Protein AF-A0A7C0V699-F1 (afdb_monomer_lite)

pLDDT: mean 77.07, std 14.87, range [39.03, 95.0]

Sequence (140 aa):
MGGESSPTYGEQLARLESRIAQLEQRLETMAPSAPTEADTDAEGLQRQIDALMRRLDRTETALSQRVAALESKAKFAAAAPRPRPRARATAKASIYTVKPGDTLYSIGRRENLSVEKLCQLNNLKAGDPIRPGDRLKVSP

Foldseek 3Di:
DDDPDDDDPVVVVVVVVVVVVVVVVVVVVVPPDPPPDDDDPVVVVVVVVVVVVVVVVVVVVVVVVVVVVVVVVVVVVVPDPDPDPDPDDPFDWDKDFAAVPDDLVNLCVVLVHDSVRQCVQAVHDDPPDDDGGDITTSTD

Secondary structure (DSSP, 8-state):
-----PPPHHHHHHHHHHHHHHHHHHHHTTSS----S-S--HHHHHHHHHHHHHHHHHHHHHHHHHHHHHHHHHHHHTTS--------------EEEPPTT--HHHHHHHTT--HHHHHHHHT--TTPPP-TT-EEE---

Structure (mmCIF, N/CA/C/O backbone):
data_AF-A0A7C0V699-F1
#
_entry.id   AF-A0A7C0V699-F1
#
loop_
_atom_site.group_PDB
_atom_site.id
_atom_site.type_symbol
_atom_site.label_atom_id
_atom_site.label_alt_id
_atom_site.label_comp_id
_atom_site.label_asym_id
_atom_site.label_entity_id
_atom_site.label_seq_id
_atom_site.pdbx_PDB_ins_code
_atom_site.Cartn_x
_atom_site.Cartn_y
_atom_site.Cartn_z
_atom_site.occupancy
_atom_site.B_iso_or_equiv
_atom_site.auth_seq_id
_atom_site.auth_comp_id
_atom_site.auth_asym_id
_atom_site.auth_atom_id
_atom_site.pdbx_PDB_model_num
ATOM 1 N N . MET A 1 1 ? 58.365 33.847 -11.930 1.00 39.03 1 MET A N 1
ATOM 2 C CA . MET A 1 1 ? 58.033 34.733 -13.065 1.00 39.03 1 MET A CA 1
ATOM 3 C C . MET A 1 1 ? 57.254 33.900 -14.060 1.00 39.03 1 MET A C 1
ATOM 5 O O . MET A 1 1 ? 57.809 32.945 -14.584 1.00 39.03 1 MET A O 1
ATOM 9 N N . GLY A 1 2 ? 55.952 34.169 -14.164 1.00 45.53 2 GLY A N 1
ATOM 10 C CA . GLY A 1 2 ? 55.018 33.439 -15.017 1.00 45.53 2 GLY A CA 1
ATOM 11 C C . GLY A 1 2 ? 54.935 34.024 -16.424 1.00 45.53 2 GLY A C 1
ATOM 12 O O . GLY A 1 2 ? 55.368 35.149 -16.665 1.00 45.53 2 GLY A O 1
ATOM 13 N N . GLY A 1 3 ? 54.357 33.238 -17.325 1.00 45.00 3 GLY A N 1
ATOM 14 C CA . GLY A 1 3 ? 54.094 33.624 -18.704 1.00 45.00 3 GLY A CA 1
ATOM 15 C C . GLY A 1 3 ? 53.760 32.402 -19.546 1.00 45.00 3 GLY A C 1
ATOM 16 O O . GLY A 1 3 ? 54.490 32.085 -20.476 1.00 45.00 3 GLY A O 1
ATOM 17 N N . GLU A 1 4 ? 52.699 31.679 -19.184 1.00 50.00 4 GLU A N 1
ATOM 18 C CA . GLU A 1 4 ? 52.133 30.628 -20.031 1.00 50.00 4 GLU A CA 1
ATOM 19 C C . GLU A 1 4 ? 51.606 31.289 -21.311 1.00 50.00 4 GLU A C 1
ATOM 21 O O . GLU A 1 4 ? 50.585 31.980 -21.311 1.00 50.00 4 GLU A O 1
ATOM 26 N N . SER A 1 5 ? 52.371 31.158 -22.396 1.00 58.44 5 SER A N 1
ATOM 27 C CA . SER A 1 5 ? 52.029 31.690 -23.710 1.00 58.44 5 SER A CA 1
ATOM 28 C C . SER A 1 5 ? 50.726 31.058 -24.194 1.00 58.44 5 SER A C 1
ATOM 30 O O . SER A 1 5 ? 50.682 29.887 -24.564 1.00 58.44 5 SER A O 1
ATOM 32 N N . SER A 1 6 ? 49.647 31.841 -24.179 1.00 64.31 6 SER A N 1
ATOM 33 C CA . SER A 1 6 ? 48.409 31.462 -24.855 1.00 64.31 6 SER A CA 1
ATOM 34 C C . SER A 1 6 ? 48.661 31.472 -26.368 1.00 64.31 6 SER A C 1
ATOM 36 O O . SER A 1 6 ? 49.217 32.455 -26.863 1.00 64.31 6 SER A O 1
ATOM 38 N N . PRO A 1 7 ? 48.286 30.412 -27.108 1.00 65.12 7 PRO A N 1
ATOM 39 C CA . PRO A 1 7 ? 48.527 30.342 -28.544 1.00 65.12 7 PRO A CA 1
ATOM 40 C C . PRO A 1 7 ? 47.809 31.495 -29.242 1.00 65.12 7 PRO A C 1
ATOM 42 O O . PRO A 1 7 ? 46.628 31.754 -28.977 1.00 65.12 7 PRO A O 1
ATOM 45 N N . THR A 1 8 ? 48.531 32.194 -30.117 1.00 80.88 8 THR A N 1
ATOM 46 C CA . THR A 1 8 ? 47.994 33.359 -30.835 1.00 80.88 8 THR A CA 1
ATOM 47 C C . THR A 1 8 ? 46.862 32.937 -31.774 1.00 80.88 8 THR A C 1
ATOM 49 O O . THR A 1 8 ? 46.771 31.778 -32.179 1.00 80.88 8 THR A O 1
ATOM 52 N N . TYR A 1 9 ? 45.988 33.873 -32.155 1.00 72.94 9 TYR A N 1
ATOM 53 C CA . TYR A 1 9 ? 44.861 33.583 -33.053 1.00 72.94 9 TYR A CA 1
ATOM 54 C C . TYR A 1 9 ? 45.310 32.920 -34.372 1.00 72.94 9 TYR A C 1
ATOM 56 O O . TYR A 1 9 ? 44.626 32.039 -34.883 1.00 72.94 9 TYR A O 1
ATOM 64 N N . GLY A 1 10 ? 46.505 33.262 -34.873 1.00 77.81 10 GLY A N 1
ATOM 65 C CA . GLY A 1 10 ? 47.100 32.627 -36.055 1.00 77.81 10 GLY A CA 1
ATOM 66 C C . GLY A 1 10 ? 47.442 31.145 -35.858 1.00 77.81 10 GLY A C 1
ATOM 67 O O . GLY A 1 10 ? 47.169 30.334 -36.739 1.00 77.81 10 GLY A O 1
ATOM 68 N N . GLU A 1 11 ? 47.963 30.753 -34.691 1.00 80.88 11 GLU A N 1
ATOM 69 C CA . GLU A 1 11 ? 48.216 29.335 -34.375 1.00 80.88 11 GLU A CA 1
ATOM 70 C C . GLU A 1 11 ? 46.920 28.546 -34.188 1.00 80.88 11 GLU A C 1
ATOM 72 O O . GLU A 1 11 ? 46.847 27.366 -34.537 1.00 80.88 11 GLU A O 1
ATOM 77 N N . GLN A 1 12 ? 45.885 29.188 -33.641 1.00 80.19 12 GLN A N 1
ATOM 78 C CA . GLN A 1 12 ? 44.564 28.577 -33.525 1.00 80.19 12 GLN A CA 1
ATOM 79 C C . GLN A 1 12 ? 43.942 28.349 -34.906 1.00 80.19 12 GLN A C 1
ATOM 81 O O . GLN A 1 12 ? 43.398 27.272 -35.145 1.00 80.19 12 GLN A O 1
ATOM 86 N N . LEU A 1 13 ? 44.090 29.306 -35.830 1.00 85.25 13 LEU A N 1
ATOM 87 C CA . LEU A 1 13 ? 43.626 29.174 -37.210 1.00 85.25 13 LEU A CA 1
ATOM 88 C C . LEU A 1 13 ? 44.323 28.004 -37.921 1.00 85.25 13 LEU A C 1
ATOM 90 O O . LEU A 1 13 ? 43.647 27.118 -38.432 1.00 85.25 13 LEU A O 1
ATOM 94 N N . ALA A 1 14 ? 45.653 27.920 -37.829 1.00 84.25 14 ALA A N 1
ATOM 95 C CA . ALA A 1 14 ? 46.426 26.834 -38.436 1.00 84.25 14 ALA A CA 1
ATOM 96 C C . ALA A 1 14 ? 46.052 25.447 -37.873 1.00 84.25 14 ALA A C 1
ATOM 98 O O . ALA A 1 14 ? 46.015 24.447 -38.598 1.00 84.25 14 ALA A O 1
ATOM 99 N N . ARG A 1 15 ? 45.730 25.369 -36.571 1.00 87.69 15 ARG A N 1
ATOM 100 C CA . ARG A 1 15 ? 45.208 24.141 -35.948 1.00 87.69 15 ARG A CA 1
ATOM 101 C C . ARG A 1 15 ? 43.819 23.778 -36.462 1.00 87.69 15 ARG A C 1
ATOM 103 O O . ARG A 1 15 ? 43.553 22.594 -36.658 1.00 87.69 15 ARG A O 1
ATOM 110 N N . LEU A 1 16 ? 42.944 24.762 -36.666 1.00 87.75 16 LEU A N 1
ATOM 111 C CA . LEU A 1 16 ? 41.605 24.538 -37.209 1.00 87.75 16 LEU A CA 1
ATOM 112 C C . LEU A 1 16 ? 41.660 24.103 -38.676 1.00 87.75 16 LEU A C 1
ATOM 114 O O . LEU A 1 16 ? 41.001 23.131 -39.027 1.00 87.75 16 LEU A O 1
ATOM 118 N N . GLU A 1 17 ? 42.497 24.728 -39.499 1.00 92.19 17 GLU A N 1
ATOM 119 C CA . GLU A 1 17 ? 42.707 24.330 -40.898 1.00 92.19 17 GLU A CA 1
ATOM 120 C C . GLU A 1 17 ? 43.253 22.901 -40.998 1.00 92.19 17 GLU A C 1
ATOM 122 O O . GLU A 1 17 ? 42.715 22.076 -41.735 1.00 92.19 17 GLU A O 1
ATOM 127 N N . SER A 1 18 ? 44.241 22.555 -40.165 1.00 89.50 18 SER A N 1
ATOM 128 C CA . SER A 1 18 ? 44.759 21.181 -40.081 1.00 89.50 18 SER A CA 1
ATOM 129 C C . SER A 1 18 ? 43.680 20.186 -39.642 1.00 89.50 18 SER A C 1
ATOM 131 O O . SER A 1 18 ? 43.644 19.047 -40.107 1.00 89.50 18 SER A O 1
ATOM 133 N N . ARG A 1 19 ? 42.782 20.601 -38.739 1.00 92.38 19 ARG A N 1
ATOM 134 C CA . ARG A 1 19 ? 41.676 19.768 -38.259 1.00 92.38 19 ARG A CA 1
ATOM 135 C C . ARG A 1 19 ? 40.619 19.549 -39.338 1.00 92.38 19 ARG A C 1
ATOM 137 O O . ARG A 1 19 ? 40.098 18.442 -39.425 1.00 92.38 19 ARG A O 1
ATOM 144 N N . ILE A 1 20 ? 40.319 20.569 -40.138 1.00 92.38 20 ILE A N 1
ATOM 145 C CA . ILE A 1 20 ? 39.388 20.479 -41.268 1.00 92.38 20 ILE A CA 1
ATOM 146 C C . ILE A 1 20 ? 39.958 19.538 -42.330 1.00 92.38 20 ILE A C 1
ATOM 148 O O . ILE A 1 20 ? 39.291 18.567 -42.672 1.00 92.38 20 ILE A O 1
ATOM 152 N N . ALA A 1 21 ? 41.221 19.715 -42.725 1.00 88.81 21 ALA A N 1
ATOM 153 C CA . ALA A 1 21 ? 41.876 18.840 -43.699 1.00 88.81 21 ALA A CA 1
ATOM 154 C C . ALA A 1 21 ? 41.895 17.365 -43.248 1.00 88.81 21 ALA A C 1
ATOM 156 O O . ALA A 1 21 ? 41.653 16.454 -44.037 1.00 88.81 21 ALA A O 1
ATOM 157 N N . GLN A 1 22 ? 42.120 17.110 -41.952 1.00 85.88 22 GLN A N 1
ATOM 158 C CA . GLN A 1 22 ? 42.032 15.759 -41.386 1.00 85.88 22 GLN A CA 1
ATOM 159 C C . GLN A 1 22 ? 40.609 15.189 -41.415 1.00 85.88 22 GLN A C 1
ATOM 161 O O . GLN A 1 22 ? 40.444 13.982 -41.579 1.00 85.88 22 GLN A O 1
ATOM 166 N N . LEU A 1 23 ? 39.581 16.020 -41.220 1.00 83.88 23 LEU A N 1
ATOM 167 C CA . LEU A 1 23 ? 38.184 15.588 -41.290 1.00 83.88 23 LEU A CA 1
ATOM 168 C C . LEU A 1 23 ? 37.763 15.293 -42.730 1.00 83.88 23 LEU A C 1
ATOM 170 O O . LEU A 1 23 ? 37.091 14.291 -42.954 1.00 83.88 23 LEU A O 1
ATOM 174 N N . GLU A 1 24 ? 38.209 16.099 -43.691 1.00 85.50 24 GLU A N 1
ATOM 175 C CA . GLU A 1 24 ? 37.982 15.869 -45.119 1.00 85.50 24 GLU A CA 1
ATOM 176 C C . GLU A 1 24 ? 38.661 14.577 -45.577 1.00 85.50 24 GLU A C 1
ATOM 178 O O . GLU A 1 24 ? 37.989 13.696 -46.100 1.00 85.50 24 GLU A O 1
ATOM 183 N N . GLN A 1 25 ? 39.940 14.366 -45.248 1.00 80.25 25 GLN A N 1
ATOM 184 C CA . GLN A 1 25 ? 40.649 13.120 -45.567 1.00 80.25 25 GLN A CA 1
ATOM 185 C C . GLN A 1 25 ? 40.000 11.886 -44.912 1.00 80.25 25 GLN A C 1
ATOM 187 O O . GLN A 1 25 ? 40.011 10.780 -45.460 1.00 80.25 25 GLN A O 1
ATOM 192 N N . ARG A 1 26 ? 39.406 12.059 -43.727 1.00 82.44 26 ARG A N 1
ATOM 193 C CA . ARG A 1 26 ? 38.706 10.990 -43.012 1.00 82.44 26 ARG A CA 1
ATOM 194 C C . ARG A 1 26 ? 37.307 10.727 -43.569 1.00 82.44 26 ARG A C 1
ATOM 196 O O . ARG A 1 26 ? 36.852 9.601 -43.461 1.00 82.44 26 ARG A O 1
ATOM 203 N N . LEU A 1 27 ? 36.647 11.716 -44.169 1.00 75.56 27 LEU A N 1
ATOM 204 C CA . LEU A 1 27 ? 35.408 11.527 -44.931 1.00 75.56 27 LEU A CA 1
ATOM 205 C C . LEU A 1 27 ? 35.692 10.881 -46.292 1.00 75.56 27 LEU A C 1
ATOM 207 O O . LEU A 1 27 ? 34.994 9.948 -46.675 1.00 75.56 27 LEU A O 1
ATOM 211 N N . GLU A 1 28 ? 36.760 11.305 -46.965 1.00 73.69 28 GLU A N 1
ATOM 212 C CA . GLU A 1 28 ? 37.221 10.763 -48.248 1.00 73.69 28 GLU A CA 1
ATOM 213 C C . GLU A 1 28 ? 37.571 9.269 -48.133 1.00 73.69 28 GLU A C 1
ATOM 215 O O . GLU A 1 28 ? 37.138 8.446 -48.936 1.00 73.69 28 GLU A O 1
ATOM 220 N N . THR A 1 29 ? 38.287 8.881 -47.070 1.00 69.19 29 THR A N 1
ATOM 221 C CA . THR A 1 29 ? 38.622 7.469 -46.791 1.00 69.19 29 THR A CA 1
ATOM 222 C C . THR A 1 29 ? 37.431 6.637 -46.311 1.00 69.19 29 THR A C 1
ATOM 224 O O . THR A 1 29 ? 37.502 5.410 -46.320 1.00 69.19 29 THR A O 1
ATOM 227 N N . MET A 1 30 ? 36.327 7.276 -45.919 1.00 61.25 30 MET A N 1
ATOM 228 C CA . MET A 1 30 ? 35.090 6.611 -45.500 1.00 61.25 30 MET A CA 1
ATOM 229 C C . MET A 1 30 ? 34.108 6.411 -46.669 1.00 61.25 30 MET A C 1
ATOM 231 O O . MET A 1 30 ? 33.096 5.736 -46.492 1.00 61.25 30 MET A O 1
ATOM 235 N N . ALA A 1 31 ? 34.396 6.966 -47.855 1.00 60.12 31 ALA A N 1
ATOM 236 C CA . ALA A 1 31 ? 33.460 7.057 -48.977 1.00 60.12 31 ALA A CA 1
ATOM 237 C C . ALA A 1 31 ? 33.967 6.472 -50.317 1.00 60.12 31 ALA A C 1
ATOM 239 O O . ALA A 1 31 ? 33.609 6.996 -51.372 1.00 60.12 31 ALA A O 1
ATOM 240 N N . PRO A 1 32 ? 34.742 5.367 -50.337 1.00 55.41 32 PRO A N 1
ATOM 241 C CA . PRO A 1 32 ? 34.202 4.204 -51.055 1.00 55.41 32 PRO A CA 1
ATOM 242 C C . PRO A 1 32 ? 34.685 2.852 -50.504 1.00 55.41 32 PRO A C 1
ATOM 244 O O . PRO A 1 32 ? 35.697 2.289 -50.917 1.00 55.41 32 PRO A O 1
ATOM 247 N N . SER A 1 33 ? 33.872 2.269 -49.636 1.00 45.22 33 SER A N 1
ATOM 248 C CA . SER A 1 33 ? 33.486 0.859 -49.716 1.00 45.22 33 SER A CA 1
ATOM 249 C C . SER A 1 33 ? 32.141 0.775 -49.020 1.00 45.22 33 SER A C 1
ATOM 251 O O . SER A 1 33 ? 32.072 0.684 -47.798 1.00 45.22 33 SER A O 1
ATOM 253 N N . ALA A 1 34 ? 31.057 0.877 -49.789 1.00 49.09 34 ALA A N 1
ATOM 254 C CA . ALA A 1 34 ? 29.808 0.298 -49.324 1.00 49.09 34 ALA A CA 1
ATOM 255 C C . ALA A 1 34 ? 30.138 -1.152 -48.931 1.00 49.09 34 ALA A C 1
ATOM 257 O O . ALA A 1 34 ? 30.658 -1.877 -49.784 1.00 49.09 34 ALA A O 1
ATOM 258 N N . PRO A 1 35 ? 29.937 -1.575 -47.672 1.00 51.31 35 PRO A N 1
ATOM 259 C CA . PRO A 1 35 ? 30.068 -2.978 -47.346 1.00 51.31 35 PRO A CA 1
ATOM 260 C C . PRO A 1 35 ? 28.955 -3.705 -48.099 1.00 51.31 35 PRO A C 1
ATOM 262 O O . PRO A 1 35 ? 27.773 -3.596 -47.773 1.00 51.31 35 PRO A O 1
ATOM 265 N N . THR A 1 36 ? 29.336 -4.396 -49.164 1.00 57.50 36 THR A N 1
ATOM 266 C CA . THR A 1 36 ? 28.529 -5.451 -49.756 1.00 57.50 36 THR A CA 1
ATOM 267 C C . THR A 1 36 ? 28.485 -6.596 -48.738 1.00 57.50 36 THR A C 1
ATOM 269 O O . THR A 1 36 ? 29.480 -7.284 -48.564 1.00 57.50 36 THR A O 1
ATOM 272 N N . GLU A 1 37 ? 27.335 -6.722 -48.067 1.00 53.09 37 GLU A N 1
ATOM 273 C CA . GLU A 1 37 ? 26.669 -7.973 -47.650 1.00 53.09 37 GLU A CA 1
ATOM 274 C C . GLU A 1 37 ? 27.300 -8.859 -46.541 1.00 53.09 37 GLU A C 1
ATOM 276 O O . GLU A 1 37 ? 28.494 -9.135 -46.538 1.00 53.09 37 GLU A O 1
ATOM 281 N N . ALA A 1 38 ? 26.417 -9.358 -45.649 1.00 51.88 38 ALA A N 1
ATOM 282 C CA . ALA A 1 38 ? 26.613 -10.177 -44.428 1.00 51.88 38 ALA A CA 1
ATOM 283 C C . ALA A 1 38 ? 27.095 -9.379 -43.187 1.00 51.88 38 ALA A C 1
ATOM 285 O O . ALA A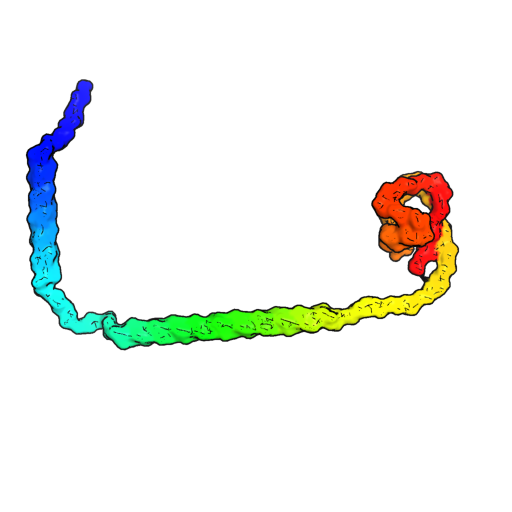 1 38 ? 28.195 -8.850 -43.170 1.00 51.88 38 ALA A O 1
ATOM 286 N N . ASP A 1 39 ? 26.355 -9.139 -42.095 1.00 53.56 39 ASP A N 1
ATOM 287 C CA . ASP A 1 39 ? 25.426 -9.982 -41.322 1.00 53.56 39 ASP A CA 1
ATOM 288 C C . ASP A 1 39 ? 24.553 -9.077 -40.410 1.00 53.56 39 ASP A C 1
ATOM 290 O O . ASP A 1 39 ? 24.692 -9.009 -39.185 1.00 53.56 39 ASP A O 1
ATOM 294 N N . THR A 1 40 ? 23.666 -8.271 -40.985 1.00 59.72 40 THR A N 1
ATOM 295 C CA . THR A 1 40 ? 22.531 -7.714 -40.225 1.00 59.72 40 THR A CA 1
ATOM 296 C C . THR A 1 40 ? 21.354 -7.605 -41.170 1.00 59.72 40 THR A C 1
ATOM 298 O O . THR A 1 40 ? 20.897 -6.516 -41.511 1.00 59.72 40 THR A O 1
ATOM 301 N N . ASP A 1 41 ? 20.908 -8.760 -41.663 1.00 64.62 41 ASP A N 1
ATOM 302 C CA . ASP A 1 41 ? 19.725 -8.859 -42.502 1.00 64.62 41 ASP A CA 1
ATOM 303 C C . ASP A 1 41 ? 18.590 -8.096 -41.828 1.00 64.62 41 ASP A C 1
ATOM 305 O O . ASP A 1 41 ? 18.306 -8.288 -40.641 1.00 64.62 41 ASP A O 1
ATOM 309 N N . ALA A 1 42 ? 17.917 -7.228 -42.577 1.00 64.19 42 ALA A N 1
ATOM 310 C CA . ALA A 1 42 ? 16.707 -6.565 -42.106 1.00 64.19 42 ALA A CA 1
ATOM 311 C C . ALA A 1 42 ? 15.697 -7.587 -41.539 1.00 64.19 42 ALA A C 1
ATOM 313 O O . ALA A 1 42 ? 14.965 -7.272 -40.606 1.00 64.19 42 ALA A O 1
ATOM 314 N N . GLU A 1 43 ? 15.732 -8.841 -42.010 1.00 73.75 43 GLU A N 1
ATOM 315 C CA . GLU A 1 43 ? 15.006 -9.969 -41.420 1.00 73.75 43 GLU A CA 1
ATOM 316 C C . GLU 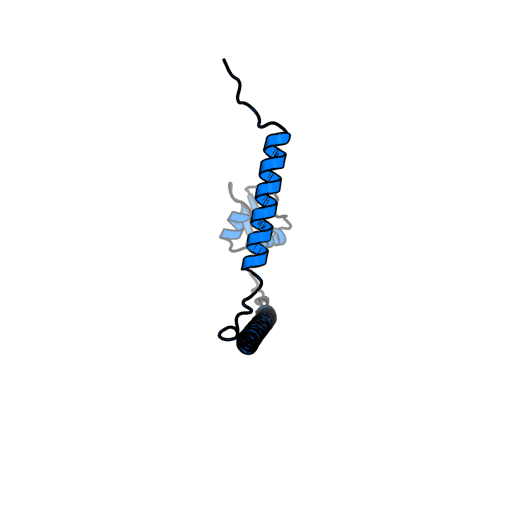A 1 43 ? 15.417 -10.307 -39.980 1.00 73.75 43 GLU A C 1
ATOM 318 O O . GLU A 1 43 ? 14.560 -10.649 -39.170 1.00 73.75 43 GLU A O 1
ATOM 323 N N . GLY A 1 44 ? 16.701 -10.238 -39.631 1.00 78.00 44 GLY A N 1
ATOM 324 C CA . GLY A 1 44 ? 17.191 -10.469 -38.273 1.00 78.00 44 GLY A CA 1
ATOM 325 C C . GLY A 1 44 ? 16.680 -9.407 -37.301 1.00 78.00 44 GLY A C 1
ATOM 326 O O . GLY A 1 44 ? 16.182 -9.742 -36.223 1.00 78.00 44 GLY A O 1
ATOM 327 N N . LEU A 1 45 ? 16.712 -8.139 -37.720 1.00 84.25 45 LEU A N 1
ATOM 328 C CA . LEU A 1 45 ? 16.117 -7.030 -36.970 1.00 84.25 45 LEU A CA 1
ATOM 329 C C . LEU A 1 45 ? 14.594 -7.170 -36.878 1.00 84.25 45 LEU A C 1
ATOM 331 O O . LEU A 1 45 ? 14.030 -6.996 -35.799 1.00 84.25 45 LEU A O 1
ATOM 335 N N . GLN A 1 46 ? 13.929 -7.578 -37.959 1.00 82.00 46 GLN A N 1
ATOM 336 C CA . GLN A 1 46 ? 12.486 -7.814 -37.961 1.00 82.00 46 GLN A CA 1
ATOM 337 C C . GLN A 1 46 ? 12.097 -8.960 -37.014 1.00 82.00 46 GLN A C 1
ATOM 339 O O . GLN A 1 46 ? 11.180 -8.808 -36.212 1.00 82.00 46 GLN A O 1
ATOM 344 N N . ARG A 1 47 ? 12.853 -10.067 -37.001 1.00 83.31 47 ARG A N 1
ATOM 345 C CA . ARG A 1 47 ? 12.666 -11.182 -36.053 1.00 83.31 47 ARG A CA 1
ATOM 346 C C . ARG A 1 47 ? 12.890 -10.744 -34.608 1.00 83.31 47 ARG A C 1
ATOM 348 O O . ARG A 1 47 ? 12.188 -11.216 -33.713 1.00 83.31 47 ARG A O 1
ATOM 355 N N . GLN A 1 48 ? 13.853 -9.854 -34.363 1.00 88.00 48 GLN A N 1
ATOM 356 C CA . GLN A 1 48 ? 14.064 -9.265 -33.040 1.00 88.00 48 GLN A CA 1
ATOM 357 C C . GLN A 1 48 ? 12.885 -8.377 -32.629 1.00 88.00 48 GLN A C 1
ATOM 359 O O . GLN A 1 48 ? 12.416 -8.499 -31.498 1.00 88.00 48 GLN A O 1
ATOM 364 N N . ILE A 1 49 ? 12.359 -7.551 -33.535 1.00 91.88 49 ILE A N 1
ATOM 365 C CA . ILE A 1 49 ? 11.162 -6.731 -33.300 1.00 91.88 49 ILE A CA 1
ATOM 366 C C . ILE A 1 49 ? 9.948 -7.623 -33.002 1.00 91.88 49 ILE A C 1
ATOM 368 O O . ILE A 1 49 ? 9.279 -7.416 -31.991 1.00 91.88 49 ILE A O 1
ATOM 372 N N . ASP A 1 50 ? 9.711 -8.672 -33.793 1.00 93.12 50 ASP A N 1
ATOM 373 C CA . ASP A 1 50 ? 8.630 -9.639 -33.563 1.00 93.12 50 ASP A CA 1
ATOM 374 C C . ASP A 1 50 ? 8.778 -10.363 -32.217 1.00 93.12 50 ASP A C 1
ATOM 376 O O . ASP A 1 50 ? 7.806 -10.561 -31.481 1.00 93.12 50 ASP A O 1
ATOM 380 N N . ALA A 1 51 ? 10.004 -10.747 -31.854 1.00 91.69 51 ALA A N 1
ATOM 381 C CA . ALA A 1 51 ? 10.285 -11.370 -30.567 1.00 91.69 51 ALA A CA 1
ATOM 382 C C . ALA A 1 51 ? 10.038 -10.406 -29.397 1.00 91.69 51 ALA A C 1
ATOM 384 O O . ALA A 1 51 ? 9.510 -10.824 -28.362 1.00 91.69 51 ALA A O 1
ATOM 385 N N . LEU A 1 52 ? 10.387 -9.125 -29.546 1.00 93.12 52 LEU A N 1
ATOM 386 C CA . LEU A 1 52 ? 10.113 -8.089 -28.549 1.00 93.12 52 LEU A CA 1
ATOM 387 C C . LEU A 1 52 ? 8.611 -7.831 -28.407 1.00 93.12 52 LEU A C 1
ATOM 389 O O . LEU A 1 52 ? 8.110 -7.815 -27.284 1.00 93.12 52 LEU A O 1
ATOM 393 N N . MET A 1 53 ? 7.882 -7.740 -29.518 1.00 95.00 53 MET A N 1
ATOM 394 C CA . MET A 1 53 ? 6.424 -7.588 -29.535 1.00 95.00 53 MET A CA 1
ATOM 395 C C . MET A 1 53 ? 5.727 -8.756 -28.820 1.00 95.00 53 MET A C 1
ATOM 397 O O . MET A 1 53 ? 4.889 -8.542 -27.949 1.00 95.00 53 MET A O 1
ATOM 401 N N . ARG A 1 54 ? 6.142 -10.005 -29.077 1.00 93.81 54 ARG A N 1
ATOM 402 C CA . ARG A 1 54 ? 5.606 -11.189 -28.371 1.00 93.81 54 ARG A CA 1
ATOM 403 C C . ARG A 1 54 ? 5.928 -11.195 -26.878 1.00 93.81 54 ARG A C 1
ATOM 405 O O . ARG A 1 54 ? 5.161 -11.732 -26.081 1.00 93.81 54 ARG A O 1
ATOM 412 N N . ARG A 1 55 ? 7.085 -10.660 -26.480 1.00 91.88 55 ARG A N 1
ATOM 413 C CA . ARG A 1 55 ? 7.442 -10.527 -25.060 1.00 91.88 55 ARG A CA 1
ATOM 414 C C . ARG A 1 55 ? 6.558 -9.488 -24.376 1.00 91.88 55 ARG A C 1
ATOM 416 O O . ARG A 1 55 ? 6.120 -9.761 -23.263 1.00 91.88 55 ARG A O 1
ATOM 423 N N . LEU A 1 56 ? 6.266 -8.369 -25.041 1.00 93.12 56 LE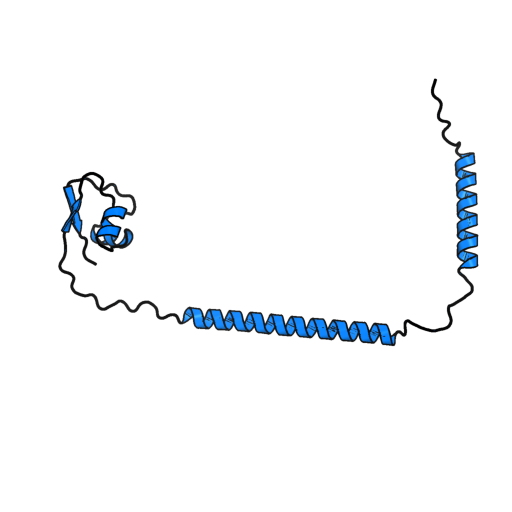U A N 1
ATOM 424 C CA . LEU A 1 56 ? 5.339 -7.351 -24.543 1.00 93.12 56 LEU A CA 1
ATOM 425 C C . LEU A 1 56 ? 3.928 -7.924 -24.352 1.00 93.12 56 LEU A C 1
ATOM 427 O O . LEU A 1 56 ? 3.411 -7.863 -23.240 1.00 93.12 56 LEU A O 1
ATOM 431 N N . ASP A 1 57 ? 3.383 -8.622 -25.347 1.00 93.44 57 ASP A N 1
ATOM 432 C CA . ASP A 1 57 ? 2.050 -9.241 -25.260 1.00 93.44 57 ASP A CA 1
ATOM 433 C C . ASP A 1 57 ? 1.936 -10.251 -24.096 1.00 93.44 57 ASP A C 1
ATOM 435 O O . ASP A 1 57 ? 0.980 -10.241 -23.314 1.00 93.44 57 ASP A O 1
ATOM 439 N N . ARG A 1 58 ? 2.978 -11.070 -23.877 1.00 91.44 58 ARG A N 1
ATOM 440 C CA . ARG A 1 58 ? 3.047 -11.969 -22.708 1.00 91.44 58 ARG A CA 1
ATOM 441 C C . ARG A 1 58 ? 3.051 -11.202 -21.390 1.00 91.44 58 ARG A C 1
ATOM 443 O O . ARG A 1 58 ? 2.441 -11.660 -20.423 1.00 91.44 58 ARG A O 1
ATOM 450 N N . THR A 1 59 ? 3.747 -10.066 -21.323 1.00 88.94 59 THR A N 1
ATOM 451 C CA . THR A 1 59 ? 3.759 -9.234 -20.112 1.00 88.94 59 THR A CA 1
ATOM 452 C C . THR A 1 59 ? 2.417 -8.555 -19.876 1.00 88.94 59 THR A C 1
ATOM 454 O O . THR A 1 59 ? 1.947 -8.562 -18.742 1.00 88.94 59 THR A O 1
ATOM 457 N N . GLU A 1 60 ? 1.753 -8.063 -20.920 1.00 91.69 60 GLU A N 1
ATOM 458 C CA . GLU A 1 60 ? 0.412 -7.478 -20.830 1.00 91.69 60 GLU A CA 1
ATOM 459 C C . GLU A 1 60 ? -0.627 -8.520 -20.408 1.00 91.69 60 GLU A C 1
ATOM 461 O O . GLU A 1 60 ? -1.437 -8.269 -19.512 1.00 91.69 60 GLU A O 1
ATOM 466 N N . THR A 1 61 ? -0.544 -9.7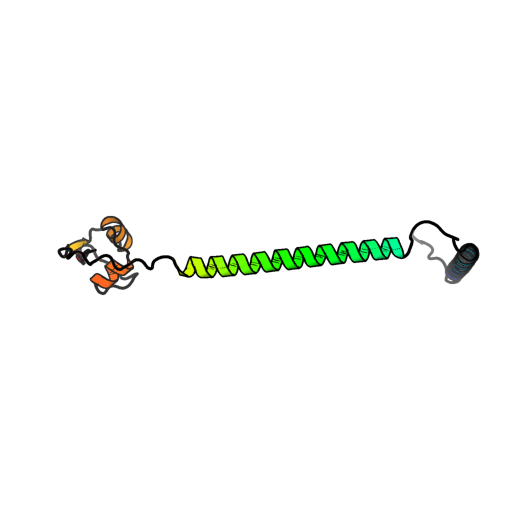30 -20.962 1.00 87.50 61 THR A N 1
ATOM 467 C CA . THR A 1 61 ? -1.395 -10.860 -20.571 1.00 87.50 61 THR A CA 1
ATOM 468 C C . THR A 1 61 ? -1.164 -11.246 -19.109 1.00 87.50 61 THR A C 1
ATOM 470 O O . THR A 1 61 ? -2.120 -11.405 -18.348 1.00 87.50 61 THR A O 1
ATOM 473 N N . ALA A 1 62 ? 0.093 -11.346 -18.667 1.00 89.12 62 ALA A N 1
ATOM 474 C CA . ALA A 1 62 ? 0.420 -11.668 -17.279 1.00 89.12 62 ALA A CA 1
ATOM 475 C C . ALA A 1 62 ? -0.033 -10.569 -16.303 1.00 89.12 62 ALA A C 1
ATOM 477 O O . ALA A 1 62 ? -0.540 -10.871 -15.220 1.00 89.12 62 ALA A O 1
ATOM 478 N N . LEU A 1 63 ? 0.118 -9.294 -16.671 1.00 89.94 63 LEU A N 1
ATOM 479 C CA . LEU A 1 63 ? -0.379 -8.167 -15.881 1.00 89.94 63 LEU A CA 1
ATOM 480 C C . LEU A 1 63 ? -1.911 -8.177 -15.806 1.00 89.94 63 LEU A C 1
ATOM 482 O O . LEU A 1 63 ? -2.453 -8.046 -14.709 1.00 89.94 63 LEU A O 1
ATOM 486 N N . SER A 1 64 ? -2.603 -8.436 -16.917 1.00 89.88 64 SER A N 1
ATOM 487 C CA . SER A 1 64 ? -4.069 -8.547 -16.964 1.00 89.88 64 SER A CA 1
ATOM 488 C C . SER A 1 64 ? -4.586 -9.693 -16.090 1.00 89.88 64 SER A C 1
ATOM 490 O O . SER A 1 64 ? -5.530 -9.517 -15.321 1.00 89.88 64 SER A O 1
ATOM 492 N N . GLN A 1 65 ? -3.919 -10.851 -16.115 1.00 86.00 65 GLN A N 1
ATOM 493 C CA . GLN A 1 65 ? -4.240 -11.978 -15.233 1.00 86.00 65 GLN A CA 1
ATOM 494 C C . GLN A 1 65 ? -4.010 -11.642 -13.756 1.00 86.00 65 GLN A C 1
ATOM 496 O O . GLN A 1 65 ? -4.808 -12.031 -12.902 1.00 86.00 65 GLN A O 1
ATOM 501 N N . ARG A 1 66 ? -2.943 -10.899 -13.434 1.00 87.12 66 ARG A N 1
ATOM 502 C CA . ARG A 1 66 ? -2.675 -10.444 -12.061 1.00 87.12 66 ARG A CA 1
ATOM 503 C C . ARG A 1 66 ? -3.738 -9.467 -11.575 1.00 87.12 66 ARG A C 1
ATOM 505 O O . ARG A 1 66 ? -4.184 -9.610 -10.441 1.00 87.12 66 ARG A O 1
ATOM 512 N N . VAL A 1 67 ? -4.161 -8.518 -12.410 1.00 88.00 67 VAL A N 1
ATOM 513 C CA . VAL A 1 67 ? -5.255 -7.590 -12.081 1.00 88.00 67 VAL A CA 1
ATOM 514 C C . VAL A 1 67 ? -6.552 -8.367 -11.844 1.00 88.00 67 VAL A C 1
ATOM 516 O O . VAL A 1 67 ? -7.131 -8.241 -10.768 1.00 88.00 67 VAL A O 1
ATOM 519 N N . ALA A 1 68 ? -6.933 -9.276 -12.746 1.00 84.75 68 ALA A N 1
ATOM 520 C CA . ALA A 1 68 ? -8.117 -10.122 -12.575 1.00 84.75 68 ALA A CA 1
ATOM 521 C C . ALA A 1 68 ? -8.050 -11.000 -11.305 1.00 84.75 68 ALA A C 1
ATOM 523 O O . ALA A 1 68 ? -9.038 -11.161 -10.582 1.00 84.75 68 ALA A O 1
ATOM 524 N N . ALA A 1 69 ? -6.873 -11.542 -10.975 1.00 76.44 69 ALA A N 1
ATOM 525 C CA . ALA A 1 69 ? -6.669 -12.310 -9.750 1.00 76.44 69 ALA A CA 1
ATOM 526 C C . ALA A 1 69 ? -6.813 -11.439 -8.493 1.00 76.44 69 ALA A C 1
ATOM 528 O O . ALA A 1 69 ? -7.439 -11.868 -7.524 1.00 76.44 69 ALA A O 1
ATOM 529 N N . LEU A 1 70 ? -6.291 -10.210 -8.500 1.00 76.44 70 LEU A N 1
ATOM 530 C CA . LEU A 1 70 ? -6.468 -9.266 -7.396 1.00 76.44 70 LEU A CA 1
ATOM 531 C C . LEU A 1 70 ? -7.931 -8.837 -7.235 1.00 76.44 70 LEU A C 1
ATOM 533 O O . LEU A 1 70 ? -8.422 -8.801 -6.108 1.00 76.44 70 LEU A O 1
ATOM 537 N N . GLU A 1 71 ? -8.646 -8.592 -8.333 1.00 78.81 71 GLU A N 1
ATOM 538 C CA . GLU A 1 71 ? -10.077 -8.273 -8.319 1.00 78.81 71 GLU A CA 1
ATOM 539 C C . GLU A 1 71 ? -10.914 -9.430 -7.770 1.00 78.81 71 GLU A C 1
ATOM 541 O O . GLU A 1 71 ? -11.764 -9.228 -6.900 1.00 78.81 71 GLU A O 1
ATOM 546 N N . SER A 1 72 ? -10.636 -10.664 -8.205 1.00 70.69 72 SER A N 1
ATOM 547 C CA . SER A 1 72 ? -11.287 -11.852 -7.648 1.00 70.69 72 SER A CA 1
ATOM 548 C C . SER A 1 72 ? -10.980 -11.998 -6.155 1.00 70.69 72 SER A C 1
ATOM 550 O O . SER A 1 72 ? -11.896 -12.174 -5.354 1.00 70.69 72 SER A O 1
ATOM 552 N N . LYS A 1 73 ? -9.722 -11.813 -5.737 1.00 72.31 73 LYS A N 1
ATOM 553 C CA . LYS A 1 73 ? -9.303 -11.885 -4.332 1.00 72.31 73 LYS A CA 1
ATOM 554 C C . LYS A 1 73 ? -9.972 -10.809 -3.479 1.00 72.31 73 LYS A C 1
ATOM 556 O O . LYS A 1 73 ? -10.358 -11.105 -2.353 1.00 72.31 73 LYS A O 1
ATOM 561 N N . ALA A 1 74 ? -10.172 -9.603 -4.006 1.00 63.25 74 ALA A N 1
ATOM 562 C CA . ALA A 1 74 ? -10.931 -8.544 -3.346 1.00 63.25 74 ALA A CA 1
ATOM 563 C C . ALA A 1 74 ? -12.428 -8.891 -3.244 1.00 63.25 74 ALA A C 1
ATOM 565 O O . ALA A 1 74 ? -13.034 -8.715 -2.186 1.00 63.25 74 ALA A O 1
ATOM 566 N N . LYS A 1 75 ? -13.013 -9.465 -4.302 1.00 60.75 75 LYS A N 1
ATOM 567 C CA . LYS A 1 75 ? -14.415 -9.908 -4.325 1.00 60.75 75 LYS A CA 1
ATOM 568 C C . LYS A 1 75 ? -14.678 -11.070 -3.358 1.00 60.75 75 LYS A C 1
ATOM 570 O O . LYS A 1 75 ? -15.730 -11.104 -2.727 1.00 60.75 75 LYS A O 1
ATOM 575 N N . PHE A 1 76 ? -13.709 -11.969 -3.173 1.00 54.84 76 PHE A N 1
ATOM 576 C CA . PHE A 1 76 ? -13.766 -13.045 -2.177 1.00 54.84 76 PHE A CA 1
ATOM 577 C C . PHE A 1 76 ? -13.394 -12.577 -0.757 1.00 54.84 76 PHE A C 1
ATOM 579 O O . PHE A 1 76 ? -13.970 -13.071 0.210 1.00 54.84 76 PHE A O 1
ATOM 586 N N . ALA A 1 77 ? -12.512 -11.584 -0.593 1.00 56.12 77 ALA A N 1
ATOM 587 C CA . ALA A 1 77 ? -12.215 -10.977 0.712 1.00 56.12 77 ALA A CA 1
ATOM 588 C C . ALA A 1 77 ? -13.401 -10.164 1.269 1.00 56.12 77 ALA A C 1
ATOM 590 O O . ALA A 1 77 ? -13.595 -10.104 2.482 1.00 56.12 77 ALA A O 1
ATOM 591 N N . ALA A 1 78 ? -14.253 -9.617 0.396 1.00 53.81 78 ALA A N 1
ATOM 592 C CA . ALA A 1 78 ? -15.529 -9.007 0.773 1.00 53.81 78 ALA A CA 1
ATOM 593 C C . ALA A 1 78 ? -16.601 -10.027 1.230 1.00 53.81 78 ALA A C 1
ATOM 595 O O . ALA A 1 78 ? -17.656 -9.622 1.718 1.00 53.81 78 ALA A O 1
ATOM 596 N N . ALA A 1 79 ? -16.332 -11.335 1.112 1.00 51.94 79 ALA A N 1
ATOM 597 C CA . ALA A 1 79 ? -17.199 -12.428 1.556 1.00 51.94 79 ALA A CA 1
ATOM 598 C C . ALA A 1 79 ? -16.686 -13.139 2.825 1.00 51.94 79 ALA A C 1
ATOM 600 O O . ALA A 1 79 ? -17.115 -14.254 3.129 1.00 51.94 79 ALA A O 1
ATOM 601 N N . ALA A 1 80 ? -15.800 -12.507 3.605 1.00 53.84 80 ALA A N 1
ATOM 602 C CA . ALA A 1 80 ? -15.593 -12.928 4.987 1.00 53.84 80 ALA A CA 1
ATOM 603 C C . ALA A 1 80 ? -16.944 -12.851 5.729 1.00 53.84 80 ALA A C 1
ATOM 605 O O . ALA A 1 80 ? -17.653 -11.845 5.593 1.00 53.84 80 ALA A O 1
ATOM 606 N N . PRO A 1 81 ? -17.349 -13.875 6.506 1.00 54.59 81 PRO A N 1
ATOM 607 C CA . PRO A 1 81 ? -18.566 -13.775 7.287 1.00 54.59 81 PRO A CA 1
ATOM 608 C C . PRO A 1 81 ? -18.397 -12.588 8.233 1.00 54.59 81 PRO A C 1
ATOM 610 O O . PRO A 1 81 ? -17.535 -12.605 9.113 1.00 54.59 81 PRO A O 1
ATOM 613 N N . ARG A 1 82 ? -19.228 -11.552 8.059 1.00 59.06 82 ARG A N 1
ATOM 614 C CA . ARG A 1 82 ? -19.464 -10.562 9.115 1.00 59.06 82 ARG A CA 1
ATOM 615 C C . ARG A 1 82 ? -19.649 -11.365 10.403 1.00 59.06 82 ARG A C 1
ATOM 617 O O . ARG A 1 82 ? -20.400 -12.349 10.344 1.00 59.06 82 ARG A O 1
ATOM 624 N N . PRO A 1 83 ? -18.982 -11.032 11.522 1.00 57.34 83 PRO A N 1
ATOM 625 C CA . PRO A 1 83 ? -19.239 -11.735 12.765 1.00 57.34 83 PRO A CA 1
ATOM 626 C C . PRO A 1 83 ? -20.745 -11.654 12.996 1.00 57.34 83 PRO A C 1
ATOM 628 O O . PRO A 1 83 ? -21.293 -10.571 13.202 1.00 57.34 83 PRO A O 1
ATOM 631 N N . ARG A 1 84 ? -21.438 -12.793 12.852 1.00 55.69 84 ARG A N 1
ATOM 632 C CA . ARG A 1 84 ? -22.847 -12.887 13.223 1.00 55.69 84 ARG A CA 1
ATOM 633 C C . ARG A 1 84 ? -22.878 -12.399 14.666 1.00 55.69 84 ARG A C 1
ATOM 635 O O . ARG A 1 84 ? -22.053 -12.900 15.439 1.00 55.69 84 ARG A O 1
ATOM 642 N N . PRO A 1 85 ? -23.728 -11.427 15.038 1.00 55.59 85 PRO A N 1
ATOM 643 C CA . PRO A 1 85 ? -23.852 -11.062 16.436 1.00 55.59 85 PRO A CA 1
ATOM 644 C C . PRO A 1 85 ? -24.180 -12.358 17.173 1.00 55.59 85 PRO A C 1
ATOM 646 O O . PRO A 1 85 ? -25.236 -12.954 16.956 1.00 55.59 85 PRO A O 1
ATOM 649 N N . ARG A 1 86 ? -23.206 -12.874 17.937 1.00 56.53 86 ARG A N 1
ATOM 650 C CA . ARG A 1 86 ? -23.408 -14.056 18.769 1.00 56.53 86 ARG A CA 1
ATOM 651 C C . ARG A 1 86 ? -24.609 -13.720 19.632 1.00 56.53 86 ARG A C 1
ATOM 653 O O . ARG A 1 86 ? -24.641 -12.641 20.226 1.00 56.53 86 ARG A O 1
ATOM 660 N N . ALA A 1 87 ? -25.606 -14.605 19.609 1.00 53.34 87 ALA A N 1
ATOM 661 C CA . ALA A 1 87 ? -26.811 -14.475 20.407 1.00 53.34 87 ALA A CA 1
ATOM 662 C C . ALA A 1 87 ? -26.405 -14.012 21.805 1.00 53.34 87 ALA A C 1
ATOM 664 O O . ALA A 1 87 ? -25.555 -14.629 22.450 1.00 53.34 87 ALA A O 1
ATOM 665 N N . ARG A 1 88 ? -26.933 -12.849 22.186 1.00 54.41 88 ARG A N 1
ATOM 666 C CA . ARG A 1 88 ? -26.597 -12.139 23.410 1.00 54.41 88 ARG A CA 1
ATOM 667 C C . ARG A 1 88 ? -26.975 -13.047 24.571 1.00 54.41 88 ARG A C 1
ATOM 669 O O . ARG A 1 88 ? -28.139 -13.105 24.956 1.00 54.41 88 ARG A O 1
ATOM 676 N N . ALA A 1 89 ? -25.998 -13.792 25.084 1.00 52.38 89 ALA A N 1
ATOM 677 C CA . ALA A 1 89 ? -26.139 -14.446 26.367 1.00 52.38 89 ALA A CA 1
ATOM 678 C C . ALA A 1 89 ? -26.524 -13.339 27.347 1.00 52.38 89 ALA A C 1
ATOM 680 O O . ALA A 1 89 ? -25.881 -12.290 27.391 1.00 52.38 89 ALA A O 1
ATOM 681 N N . THR A 1 90 ? -27.630 -13.528 28.053 1.00 52.03 90 THR A N 1
ATOM 682 C CA . THR A 1 90 ? -28.111 -12.621 29.089 1.00 52.03 90 THR A CA 1
ATOM 683 C C . THR A 1 90 ? -27.105 -12.641 30.236 1.00 52.03 90 THR A C 1
ATOM 685 O O . THR A 1 90 ? -27.272 -13.357 31.222 1.00 52.03 90 THR A O 1
ATOM 688 N N . ALA A 1 91 ? -26.001 -11.918 30.062 1.00 56.34 91 ALA A N 1
ATOM 689 C CA . ALA A 1 91 ? -24.983 -11.756 31.073 1.00 56.34 91 ALA A CA 1
ATOM 690 C C . ALA A 1 91 ? -25.599 -10.944 32.210 1.00 56.34 91 ALA A C 1
ATOM 692 O O . ALA A 1 91 ? -26.084 -9.826 32.017 1.00 56.34 91 ALA A O 1
ATOM 693 N N . LYS A 1 92 ? -25.625 -11.546 33.399 1.00 60.75 92 LYS A N 1
ATOM 694 C CA . LYS A 1 92 ? -25.995 -10.858 34.634 1.00 60.75 92 LYS A CA 1
ATOM 695 C C . LYS A 1 92 ? -25.090 -9.631 34.767 1.00 60.75 92 LYS A C 1
ATOM 697 O O . LYS A 1 92 ? -23.884 -9.731 34.559 1.00 60.75 92 LYS A O 1
ATOM 702 N N . ALA A 1 93 ? -25.678 -8.473 35.054 1.00 67.69 93 ALA A N 1
ATOM 703 C CA . ALA A 1 93 ? -24.933 -7.227 35.167 1.00 67.69 93 ALA A CA 1
ATOM 704 C C . ALA A 1 93 ? -23.928 -7.316 36.329 1.00 67.69 93 ALA A C 1
ATOM 706 O O . ALA A 1 93 ? -24.320 -7.272 37.493 1.00 67.69 93 ALA A O 1
ATOM 707 N N . SER A 1 94 ? -22.641 -7.441 36.006 1.00 82.44 94 SER A N 1
ATOM 708 C CA . SER A 1 94 ? -21.550 -7.366 36.978 1.00 82.44 94 SER A CA 1
ATOM 709 C C . SER A 1 94 ? -21.118 -5.912 37.156 1.00 82.44 94 SER A C 1
ATOM 711 O O . SER A 1 94 ? -20.946 -5.182 36.176 1.00 82.44 94 SER A O 1
ATOM 713 N N . ILE A 1 95 ? -20.968 -5.484 38.410 1.00 89.00 95 ILE A N 1
ATOM 714 C CA . ILE A 1 95 ? -20.488 -4.147 38.776 1.00 89.00 95 ILE A CA 1
ATOM 715 C C . ILE A 1 95 ? -19.082 -4.291 39.362 1.00 89.00 95 ILE A C 1
ATOM 717 O O . ILE A 1 95 ? -18.897 -5.010 40.341 1.00 89.00 95 ILE A O 1
ATOM 721 N N . TYR A 1 96 ? -18.117 -3.588 38.779 1.00 89.94 96 TYR A N 1
ATOM 722 C CA . TYR A 1 96 ? -16.738 -3.496 39.240 1.00 89.94 96 TYR A CA 1
ATOM 723 C C . TYR A 1 96 ? -16.516 -2.173 39.976 1.00 89.94 96 TYR A C 1
ATOM 725 O O . TYR A 1 96 ? -16.859 -1.111 39.460 1.00 89.94 96 TYR A O 1
ATOM 733 N N . THR A 1 97 ? -15.925 -2.231 41.169 1.00 91.38 97 THR A N 1
ATOM 734 C CA . THR A 1 97 ? -15.504 -1.033 41.906 1.00 91.38 97 THR A CA 1
ATOM 735 C C . THR A 1 97 ? -14.054 -0.714 41.562 1.00 91.38 97 THR A C 1
ATOM 737 O O . THR A 1 97 ? -13.165 -1.524 41.829 1.00 91.38 97 THR A O 1
ATOM 740 N N . VAL A 1 98 ? -13.822 0.464 40.984 1.00 91.25 98 VAL A N 1
ATOM 741 C CA . VAL A 1 98 ? -12.502 0.947 40.559 1.00 91.25 98 VAL A CA 1
ATOM 742 C C . VAL A 1 98 ? -11.560 1.025 41.758 1.00 91.25 98 VAL A C 1
ATOM 744 O O . VAL A 1 98 ? -11.906 1.596 42.794 1.00 91.25 98 VAL A O 1
ATOM 747 N N . LYS A 1 99 ? -10.357 0.463 41.628 1.00 90.38 99 LYS A N 1
ATOM 748 C CA . LYS A 1 99 ? -9.317 0.514 42.663 1.00 90.38 99 LYS A CA 1
ATOM 749 C C . LYS A 1 99 ? -8.301 1.624 42.369 1.00 90.38 99 LYS A C 1
ATOM 751 O O . LYS A 1 99 ? -8.180 2.053 41.221 1.00 90.38 99 LYS A O 1
ATOM 756 N N . PRO A 1 100 ? -7.556 2.115 43.377 1.00 88.88 100 PRO A N 1
ATOM 757 C CA . PRO A 1 100 ? -6.471 3.062 43.137 1.00 88.88 100 PRO A CA 1
ATOM 758 C C . PRO A 1 100 ? -5.457 2.489 42.140 1.00 88.88 100 PRO A C 1
ATOM 760 O O . PRO A 1 100 ? -4.929 1.400 42.347 1.00 88.88 100 PRO A O 1
ATOM 763 N N . GLY A 1 101 ? -5.218 3.229 41.053 1.00 85.62 101 GLY A N 1
ATOM 764 C CA . GLY A 1 101 ? -4.329 2.830 39.957 1.00 85.62 101 GLY A CA 1
ATOM 765 C C . GLY A 1 101 ? -5.009 2.110 38.787 1.00 85.62 101 GLY A C 1
ATOM 766 O O . GLY A 1 101 ? -4.349 1.850 37.783 1.00 85.62 101 GLY A O 1
ATOM 767 N N . ASP A 1 102 ? -6.309 1.813 38.869 1.00 87.81 102 ASP A N 1
ATOM 768 C CA . ASP A 1 102 ? -7.040 1.261 37.731 1.00 87.81 102 ASP A CA 1
ATOM 769 C C . ASP A 1 102 ? -7.284 2.320 36.645 1.00 87.81 102 ASP A C 1
ATOM 771 O O . ASP A 1 102 ? -7.539 3.494 36.909 1.00 87.81 102 ASP A O 1
ATOM 775 N N . THR A 1 103 ? -7.256 1.867 35.395 1.00 89.06 103 THR A N 1
ATOM 776 C CA . THR A 1 103 ? -7.599 2.647 34.206 1.00 89.06 103 THR A CA 1
ATOM 777 C C . THR A 1 103 ? -8.701 1.926 33.438 1.00 89.06 103 THR A C 1
ATOM 779 O O . THR A 1 103 ? -8.846 0.707 33.540 1.00 89.06 103 THR A O 1
ATOM 782 N N . LEU A 1 104 ? -9.453 2.647 32.602 1.00 86.69 104 LEU A N 1
ATOM 783 C CA . LEU A 1 104 ? -10.446 2.024 31.712 1.00 86.69 104 LEU A CA 1
ATOM 784 C C . LEU A 1 104 ? -9.827 0.896 30.866 1.00 86.69 104 LEU A C 1
ATOM 786 O O . LEU A 1 104 ? -10.474 -0.118 30.610 1.00 86.69 104 LEU A O 1
ATOM 790 N N . TYR A 1 105 ? -8.554 1.047 30.488 1.00 89.12 105 TYR A N 1
ATOM 791 C CA . TYR A 1 105 ? -7.797 0.035 29.759 1.00 89.12 105 TYR A CA 1
ATOM 792 C C . TYR A 1 105 ? -7.488 -1.210 30.603 1.00 89.12 105 TYR A C 1
ATOM 794 O O . TYR A 1 105 ? -7.735 -2.327 30.148 1.00 89.12 105 TYR A O 1
ATOM 802 N N . SER A 1 106 ? -6.979 -1.049 31.832 1.00 89.62 106 SER A N 1
ATOM 803 C CA . SER A 1 106 ? -6.657 -2.194 32.697 1.00 89.62 106 SER A CA 1
ATOM 804 C C . SER A 1 106 ? -7.911 -2.963 33.121 1.00 89.62 106 SER A C 1
ATOM 806 O O . SER A 1 106 ? -7.895 -4.195 33.110 1.00 89.62 106 SER A O 1
ATOM 808 N N . ILE A 1 107 ? -9.008 -2.256 33.410 1.00 88.25 107 ILE A N 1
ATOM 809 C CA . ILE A 1 107 ? -10.305 -2.857 33.754 1.00 88.25 107 ILE A CA 1
ATOM 810 C C . ILE A 1 107 ? -10.887 -3.592 32.547 1.00 88.25 107 ILE A C 1
ATOM 812 O O . ILE A 1 107 ? -11.254 -4.758 32.665 1.00 88.25 107 ILE A O 1
ATOM 816 N N . GLY A 1 108 ? -10.918 -2.951 31.373 1.00 87.88 108 GLY A N 1
ATOM 817 C CA . GLY A 1 108 ? -11.395 -3.584 30.145 1.00 87.88 108 GLY A CA 1
ATOM 818 C C . GLY A 1 108 ? -10.625 -4.868 29.836 1.00 87.88 108 GLY A C 1
ATOM 819 O O . GLY A 1 108 ? -11.221 -5.924 29.648 1.00 87.88 108 GLY A O 1
ATOM 820 N N . ARG A 1 109 ? -9.289 -4.828 29.903 1.00 87.50 109 ARG A N 1
ATOM 821 C CA . ARG A 1 109 ? -8.456 -6.017 29.675 1.00 87.50 109 ARG A CA 1
ATOM 822 C C . ARG A 1 109 ? -8.738 -7.138 30.679 1.00 87.50 109 ARG A C 1
ATOM 824 O O . ARG A 1 109 ? -8.764 -8.300 30.289 1.00 87.50 109 ARG A O 1
ATOM 831 N N . ARG A 1 110 ? -8.944 -6.803 31.955 1.00 85.31 110 ARG A N 1
ATOM 832 C CA . ARG A 1 110 ? -9.237 -7.773 33.021 1.00 85.31 110 ARG A CA 1
ATOM 833 C C . ARG A 1 110 ? -10.594 -8.448 32.831 1.00 85.31 110 ARG A C 1
ATOM 835 O O . ARG A 1 110 ? -10.698 -9.661 32.978 1.00 85.31 110 ARG A O 1
ATOM 842 N N . GLU A 1 111 ? -11.601 -7.668 32.458 1.00 85.69 111 GLU A N 1
ATOM 843 C CA . GLU A 1 111 ? -12.977 -8.130 32.256 1.00 85.69 111 GLU A CA 1
ATOM 844 C C . GLU A 1 111 ? -13.233 -8.624 30.819 1.00 85.69 111 GLU A C 1
ATOM 846 O O . GLU A 1 111 ? -14.369 -8.911 30.454 1.00 85.69 111 GLU A O 1
ATOM 851 N N . ASN A 1 112 ? -12.184 -8.745 29.991 1.00 84.75 112 ASN A N 1
ATOM 852 C CA . ASN A 1 112 ? -12.269 -9.102 28.568 1.00 84.75 112 ASN A CA 1
ATOM 853 C C . ASN A 1 112 ? -13.244 -8.211 27.767 1.00 84.75 112 ASN A C 1
ATOM 855 O O . ASN A 1 112 ? -13.907 -8.656 26.831 1.00 84.75 112 ASN A O 1
ATOM 859 N N . LEU A 1 113 ? -13.307 -6.931 28.128 1.00 86.06 113 LEU A N 1
ATOM 860 C CA . LEU A 1 113 ? -14.091 -5.890 27.484 1.00 86.06 113 LEU A CA 1
ATOM 861 C C . LEU A 1 113 ? -13.193 -4.901 26.740 1.00 86.06 113 LEU A C 1
ATOM 863 O O . LEU A 1 113 ? -12.188 -4.416 27.259 1.00 86.06 113 LEU A O 1
ATOM 867 N N . SER A 1 114 ? -13.603 -4.513 25.535 1.00 88.44 114 SER A N 1
ATOM 868 C CA . SER A 1 114 ? -13.002 -3.366 24.853 1.00 88.44 114 SER A CA 1
ATOM 869 C C . SER A 1 114 ? -13.316 -2.074 25.613 1.00 88.44 114 SER A C 1
ATOM 871 O O . SER A 1 114 ? -14.423 -1.910 26.130 1.00 88.44 114 SER A O 1
ATOM 873 N N . VAL A 1 115 ? -12.377 -1.122 25.621 1.00 87.88 115 VAL A N 1
ATOM 874 C CA . VAL A 1 115 ? -12.569 0.197 26.256 1.00 87.88 115 VAL A CA 1
ATOM 875 C C . VAL A 1 115 ? -13.829 0.882 25.726 1.00 87.88 115 VAL A C 1
ATOM 877 O O . VAL A 1 115 ? -14.625 1.383 26.509 1.00 87.88 115 VAL A O 1
ATOM 880 N N . GLU A 1 116 ? -14.078 0.816 24.417 1.00 88.00 116 GLU A N 1
ATOM 881 C CA . GLU A 1 116 ? -15.301 1.352 23.804 1.00 88.00 116 GLU A CA 1
ATOM 882 C C . GLU A 1 116 ? -16.575 0.736 24.387 1.00 88.00 116 GLU A C 1
ATOM 884 O O . GLU A 1 116 ? -17.536 1.448 24.673 1.00 88.00 116 GLU A O 1
ATOM 889 N N . LYS A 1 117 ? -16.581 -0.582 24.613 1.00 87.06 117 LYS A N 1
ATOM 890 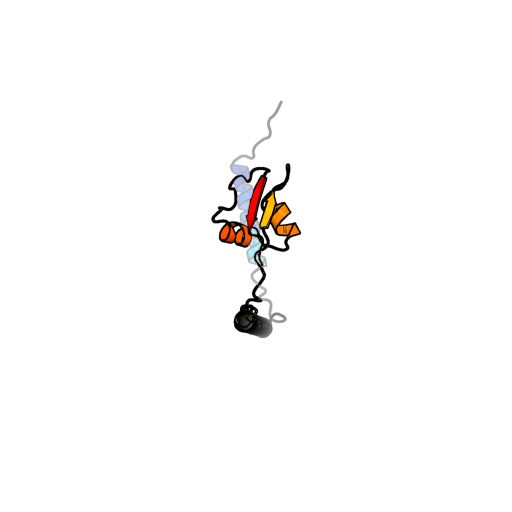C CA . LYS A 1 117 ? -17.731 -1.288 25.180 1.00 87.06 117 LYS A CA 1
ATOM 891 C C . LYS A 1 117 ? -17.959 -0.884 26.634 1.00 87.06 117 LYS A C 1
ATOM 893 O O . LYS A 1 117 ? -19.093 -0.622 27.023 1.00 87.06 117 LYS A O 1
ATOM 898 N N . LEU A 1 118 ? -16.884 -0.785 27.414 1.00 88.31 118 LEU A N 1
ATOM 899 C CA . LEU A 1 118 ? -16.931 -0.336 28.805 1.00 88.31 118 LEU A CA 1
ATOM 900 C C . LEU A 1 118 ? -17.446 1.107 28.917 1.00 88.31 118 LEU A C 1
ATOM 902 O O . LEU A 1 118 ? -18.302 1.399 29.752 1.00 88.31 118 LEU A O 1
ATOM 906 N N . CYS A 1 119 ? -16.975 1.986 28.035 1.00 88.50 119 CYS A N 1
ATOM 907 C CA . CYS A 1 119 ? -17.426 3.366 27.911 1.00 88.50 119 CYS A CA 1
ATOM 908 C C . CYS A 1 119 ? -18.922 3.449 27.580 1.00 88.50 119 CYS A C 1
ATOM 910 O O . CYS A 1 119 ? -19.671 4.118 28.289 1.00 88.50 119 CYS A O 1
ATOM 912 N N . GLN A 1 120 ? -19.385 2.69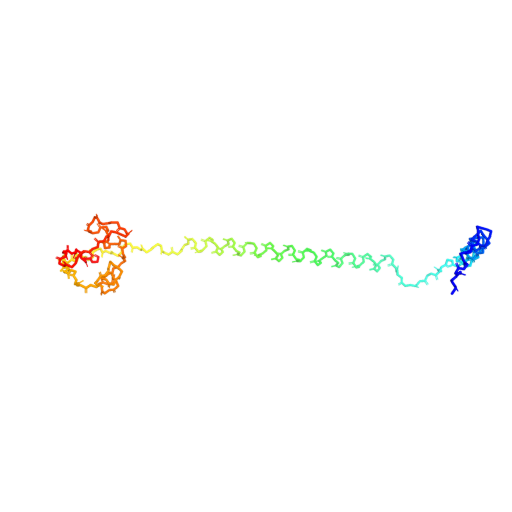1 26.581 1.00 88.00 120 GLN A N 1
ATOM 913 C CA . GLN A 1 120 ? -20.803 2.625 26.202 1.00 88.00 120 GLN A CA 1
ATOM 914 C C . GLN A 1 120 ? -21.705 2.138 27.344 1.00 88.00 120 GLN A C 1
ATOM 916 O O . GLN A 1 120 ? -22.804 2.652 27.522 1.00 88.00 120 GLN A O 1
ATOM 921 N N . LEU A 1 121 ? -21.257 1.161 28.138 1.00 88.25 121 LEU A N 1
ATOM 922 C CA . LEU A 1 121 ? -22.039 0.629 29.262 1.00 88.25 121 LEU A CA 1
ATOM 923 C C . LEU A 1 121 ? -22.212 1.636 30.406 1.00 88.25 121 LEU A C 1
ATOM 925 O O . LEU A 1 121 ? -23.190 1.558 31.154 1.00 88.25 121 LEU A O 1
ATOM 929 N N . ASN A 1 122 ? -21.260 2.556 30.548 1.00 89.44 122 ASN A N 1
ATOM 930 C CA . ASN A 1 122 ? -21.186 3.502 31.658 1.00 89.44 122 ASN A CA 1
ATOM 931 C C . ASN A 1 122 ? -21.432 4.956 31.234 1.00 89.44 122 ASN A C 1
ATOM 933 O O . ASN A 1 122 ? -21.315 5.843 32.072 1.00 89.44 122 ASN A O 1
ATOM 937 N N . ASN A 1 123 ? -21.801 5.198 29.968 1.00 88.06 123 ASN A N 1
ATOM 938 C CA . ASN A 1 123 ? -21.924 6.534 29.369 1.00 88.06 123 ASN A CA 1
ATOM 939 C C . ASN A 1 123 ? -20.672 7.409 29.575 1.00 88.06 123 ASN A C 1
ATOM 941 O O . ASN A 1 123 ? -20.775 8.614 29.791 1.00 88.06 123 ASN A O 1
ATOM 945 N N . LEU A 1 124 ? -19.492 6.792 29.502 1.00 87.50 124 LEU A N 1
ATOM 946 C CA . LEU A 1 124 ? -18.197 7.468 29.566 1.00 87.50 124 LEU A CA 1
ATOM 947 C C . LEU A 1 124 ? -17.629 7.631 28.154 1.00 87.50 124 LEU A C 1
ATOM 949 O O . LEU A 1 124 ? -17.976 6.877 27.243 1.00 87.50 124 LEU A O 1
ATOM 953 N N . LYS A 1 125 ? -16.729 8.590 27.959 1.00 84.44 125 LYS A N 1
ATOM 954 C CA . LYS A 1 125 ? -15.924 8.724 26.743 1.00 84.44 125 LYS A CA 1
ATOM 955 C C . LYS A 1 125 ? -14.553 8.089 26.948 1.00 84.44 125 LYS A C 1
ATOM 957 O O . LYS A 1 125 ? -14.044 7.980 28.063 1.00 84.44 125 LYS A O 1
ATOM 962 N N . ALA A 1 126 ? -13.932 7.667 25.848 1.00 72.69 126 ALA A N 1
ATOM 963 C CA . ALA A 1 126 ? -12.548 7.211 25.872 1.00 72.69 126 ALA A CA 1
ATOM 964 C C . ALA A 1 126 ? -11.644 8.384 26.292 1.00 72.69 126 ALA A C 1
ATOM 966 O O . ALA A 1 126 ? -11.463 9.328 25.527 1.00 72.69 126 ALA A O 1
ATOM 967 N N . GLY A 1 127 ? -11.132 8.334 27.522 1.00 77.06 127 GLY A N 1
ATOM 968 C CA . GLY A 1 127 ? -10.323 9.402 28.115 1.00 77.06 127 GLY A CA 1
ATOM 969 C C . GLY A 1 127 ? -10.980 10.127 29.290 1.00 77.06 127 GLY A C 1
ATOM 970 O O . GLY A 1 127 ? -10.312 10.949 29.911 1.00 77.06 127 GLY A O 1
ATOM 971 N N . ASP A 1 128 ? -12.234 9.813 29.637 1.00 83.19 128 ASP A N 1
ATOM 972 C CA . ASP A 1 128 ? -12.806 10.312 30.888 1.00 83.19 128 ASP A CA 1
ATOM 973 C C . ASP A 1 128 ? -12.026 9.750 32.093 1.00 83.19 128 ASP A C 1
ATOM 975 O O . ASP A 1 128 ? -11.753 8.542 32.149 1.00 83.19 128 ASP A O 1
ATOM 979 N N . PRO A 1 129 ? -11.647 10.603 33.062 1.00 80.81 129 PRO A N 1
ATOM 980 C CA . PRO A 1 129 ? -10.933 10.161 34.247 1.00 80.81 129 PRO A CA 1
ATOM 981 C C . PRO A 1 129 ? -11.872 9.364 35.158 1.00 80.81 129 PRO A C 1
ATOM 983 O O . PRO A 1 129 ? -12.892 9.877 35.614 1.00 80.81 129 PRO A O 1
ATOM 986 N N . ILE A 1 130 ? -11.497 8.122 35.463 1.00 85.69 130 ILE A N 1
ATOM 987 C CA . ILE A 1 130 ? -12.177 7.299 36.471 1.00 85.69 130 ILE A CA 1
ATOM 988 C C . ILE A 1 130 ? -11.528 7.494 37.838 1.00 85.69 130 ILE A C 1
ATOM 990 O O . ILE A 1 130 ? -10.305 7.626 37.944 1.00 85.69 130 ILE A O 1
ATOM 994 N N . ARG A 1 131 ? -12.340 7.520 38.895 1.00 88.94 131 ARG A N 1
ATOM 995 C CA . ARG A 1 131 ? -11.874 7.699 40.269 1.00 88.94 131 ARG A CA 1
ATOM 996 C C . ARG A 1 131 ? -11.935 6.379 41.036 1.00 88.94 131 ARG A C 1
ATOM 998 O O . ARG A 1 131 ? -12.860 5.588 40.846 1.00 88.94 131 ARG A O 1
ATOM 1005 N N . PRO A 1 132 ? -10.978 6.126 41.942 1.00 88.31 132 PRO A N 1
ATOM 1006 C CA . PRO A 1 132 ? -11.069 4.998 42.860 1.00 88.31 132 PRO A CA 1
ATOM 1007 C C . PRO A 1 132 ? -12.373 5.066 43.664 1.00 88.31 132 PRO A C 1
ATOM 1009 O O . PRO A 1 132 ? -12.685 6.099 44.250 1.00 88.31 132 PRO A O 1
ATOM 1012 N N . GLY A 1 133 ? -13.124 3.966 43.688 1.00 86.75 133 GLY A N 1
ATOM 1013 C CA . GLY A 1 133 ? -14.455 3.879 44.294 1.00 86.75 133 GLY A CA 1
ATOM 1014 C C . GLY A 1 133 ? -15.617 3.956 43.300 1.00 86.75 133 GLY A C 1
ATOM 1015 O O . GLY A 1 133 ? -16.736 3.588 43.666 1.00 86.75 133 GLY A O 1
ATOM 1016 N N . ASP A 1 134 ? -15.373 4.351 42.048 1.00 89.81 134 ASP A N 1
ATOM 1017 C CA . ASP A 1 134 ? -16.419 4.384 41.024 1.00 89.81 134 ASP A CA 1
ATOM 1018 C C . ASP A 1 134 ? -16.941 2.978 40.715 1.00 89.81 134 ASP A C 1
ATOM 1020 O O . ASP A 1 134 ? -16.197 1.996 40.689 1.00 89.81 134 ASP A O 1
ATOM 1024 N N . ARG A 1 135 ? -18.248 2.874 40.467 1.00 90.56 135 ARG A N 1
ATOM 1025 C CA . ARG A 1 135 ? -18.927 1.612 40.155 1.00 90.56 135 ARG A CA 1
ATOM 1026 C C . ARG A 1 135 ? -19.169 1.521 38.656 1.00 90.56 135 ARG A C 1
ATOM 1028 O O . ARG A 1 135 ? -20.095 2.141 38.141 1.00 90.56 135 ARG A O 1
ATOM 1035 N N . LEU A 1 136 ? -18.362 0.718 37.974 1.00 89.06 136 LEU A N 1
ATOM 1036 C CA . LEU A 1 136 ? -18.461 0.493 36.537 1.00 89.06 136 LEU A CA 1
ATOM 1037 C C . LEU A 1 136 ? -19.218 -0.797 36.233 1.00 89.06 136 LEU A C 1
ATOM 1039 O O . LEU A 1 136 ? -18.950 -1.855 36.792 1.00 89.06 136 LEU A O 1
ATOM 1043 N N . LYS A 1 137 ? -20.160 -0.724 35.302 1.00 89.00 137 LYS A N 1
ATOM 1044 C CA . LYS A 1 137 ? -20.844 -1.875 34.714 1.00 89.00 137 LYS A CA 1
ATOM 1045 C C . LYS A 1 137 ? -19.899 -2.556 33.722 1.00 89.00 137 LYS A C 1
ATOM 1047 O O . LYS A 1 137 ? -19.470 -1.915 32.765 1.00 89.00 137 LYS A O 1
ATOM 1052 N N . VAL A 1 138 ? -19.602 -3.837 33.942 1.00 86.94 138 VAL A N 1
ATOM 1053 C CA . VAL A 1 138 ? -18.617 -4.628 33.172 1.00 86.94 138 VAL A CA 1
ATOM 1054 C C . VAL A 1 138 ? -19.239 -5.865 32.504 1.00 86.94 138 VAL A C 1
ATOM 1056 O O . VAL A 1 138 ? -18.588 -6.882 32.304 1.00 86.94 138 VAL A O 1
ATOM 1059 N N . SER A 1 139 ? -20.525 -5.813 32.152 1.00 79.38 139 SER A N 1
ATOM 1060 C CA . SER A 1 139 ? -21.199 -6.930 31.472 1.00 79.38 139 SER A CA 1
ATOM 1061 C C . SER A 1 139 ? -20.729 -7.097 30.012 1.00 79.38 139 SER A C 1
ATOM 1063 O O . SER A 1 139 ? -20.764 -6.097 29.290 1.00 79.38 139 SER A O 1
ATOM 1065 N N . PRO A 1 140 ? -20.371 -8.313 29.555 1.00 61.50 140 PRO A N 1
ATOM 1066 C CA . PRO A 1 140 ? -20.020 -8.597 28.155 1.00 61.50 140 PRO A CA 1
ATOM 1067 C C . PRO A 1 140 ? -21.149 -8.310 27.148 1.00 61.50 140 PRO A C 1
ATOM 1069 O O . PRO A 1 140 ? -22.339 -8.525 27.481 1.00 61.50 140 PRO A O 1
#

Radius of gyration: 43.02 Å; chains: 1; bounding box: 86×49×95 Å